Protein AF-A0A6A4XBK8-F1 (afdb_monomer_lite)

Organism: Amphibalanus amphitrite (NCBI:txid1232801)

Radius of gyration: 15.08 Å; chains: 1; bounding box: 41×41×38 Å

Secondary structure (DSSP, 8-state):
----------SSTT---HHHHHHHHHHHS-S-HHHHHHHHHHHHB-TTS-B-HHHHHHHHHHHHHHHHHTT-TTTS---HHHHHHH-GGGHHHHHHT----

InterPro domains:
  IPR011992 EF-hand domain pair [SSF47473] (32-89)
  IPR015154 EF-hand domain, type 2 [PF09069] (33-90)
  IPR050774 KCMF1 and Dystrophin [PTHR12268] (13-88)

Foldseek 3Di:
DDDDDDQPPDPDPPDDGPLLVQLVCLVPPDDDPVVSVVSLQVQQADPVSHGDLVSVLVSLQSNLVVCVVVVNCVPRPDDPVVSCVVPVVCVVVVVVPPDDD

Sequence (101 aa):
MWNGTKWLIRDDVGSVRVFSIKVAMATLCSGKITDKLRYVFSQISDGNGQLAPRRFCDYLREVQALPAAVFESPTFSYSDEAARLIFPAVSAWWRADGGSR

Structure (mmCIF, N/CA/C/O backbone):
data_AF-A0A6A4XBK8-F1
#
_entry.id   AF-A0A6A4XBK8-F1
#
loop_
_atom_site.group_PDB
_atom_site.id
_atom_site.type_symbol
_atom_site.label_atom_id
_atom_site.label_alt_id
_atom_site.label_comp_id
_atom_site.label_asym_id
_atom_site.label_entity_id
_atom_site.label_seq_id
_atom_site.pdbx_PDB_ins_code
_atom_site.Cartn_x
_atom_site.Cartn_y
_atom_site.Cartn_z
_atom_site.occupancy
_atom_site.B_iso_or_equiv
_atom_site.auth_seq_id
_atom_site.auth_comp_id
_atom_site.auth_asym_id
_atom_site.auth_atom_id
_atom_site.pdbx_PDB_model_num
ATOM 1 N N . MET A 1 1 ? -23.825 -8.263 3.386 1.00 28.91 1 MET A N 1
ATOM 2 C CA . MET A 1 1 ? -23.511 -9.687 3.149 1.00 28.91 1 MET A CA 1
ATOM 3 C C . MET A 1 1 ? -22.899 -9.804 1.756 1.00 28.91 1 MET A C 1
ATOM 5 O O . MET A 1 1 ? -23.628 -9.911 0.784 1.00 28.91 1 MET A O 1
ATOM 9 N N . TRP A 1 2 ? -21.578 -9.634 1.635 1.00 36.59 2 TRP A N 1
ATOM 10 C CA . TRP A 1 2 ? -20.881 -9.778 0.351 1.00 36.59 2 TRP A CA 1
ATOM 11 C C . TRP A 1 2 ? -20.371 -11.209 0.249 1.00 36.59 2 TRP A C 1
ATOM 13 O O . TRP A 1 2 ? -19.461 -11.605 0.973 1.00 36.59 2 TRP A O 1
ATOM 23 N N . ASN A 1 3 ? -21.050 -11.989 -0.588 1.00 34.03 3 ASN A N 1
ATOM 24 C CA . ASN A 1 3 ? -20.823 -13.414 -0.747 1.00 34.03 3 ASN A CA 1
ATOM 25 C C . ASN A 1 3 ? -19.596 -13.626 -1.641 1.00 34.03 3 ASN A C 1
ATOM 27 O O . ASN A 1 3 ? -19.554 -13.161 -2.781 1.00 34.03 3 ASN A O 1
ATOM 31 N N . GLY A 1 4 ? -18.569 -14.262 -1.087 1.00 50.44 4 GLY A N 1
ATOM 32 C CA . GLY A 1 4 ? -17.328 -14.532 -1.789 1.00 50.44 4 GLY A CA 1
ATOM 33 C C . GLY A 1 4 ? -17.502 -15.634 -2.821 1.00 50.44 4 GLY A C 1
ATOM 34 O O . GLY A 1 4 ? -17.863 -16.741 -2.459 1.00 50.44 4 GLY A O 1
ATOM 35 N N . THR A 1 5 ? -17.134 -15.358 -4.070 1.00 40.53 5 THR A N 1
ATOM 36 C CA . THR A 1 5 ? -16.597 -16.372 -4.983 1.00 40.53 5 THR A CA 1
ATOM 37 C C . THR A 1 5 ? -15.785 -15.699 -6.089 1.00 40.53 5 THR A C 1
ATOM 39 O O . THR A 1 5 ? -16.333 -14.994 -6.929 1.00 40.53 5 THR A O 1
ATOM 42 N N . LYS A 1 6 ? -14.483 -16.024 -6.101 1.00 38.03 6 LYS A N 1
ATOM 43 C CA . LYS A 1 6 ? -13.595 -16.098 -7.274 1.00 38.03 6 LYS A CA 1
ATOM 44 C C . LYS A 1 6 ? -13.017 -14.783 -7.838 1.00 38.03 6 LYS A C 1
ATOM 46 O O . LYS A 1 6 ? -13.456 -14.278 -8.859 1.00 38.03 6 LYS A O 1
ATOM 51 N N . TRP A 1 7 ? -11.891 -14.354 -7.259 1.00 43.16 7 TRP A N 1
ATOM 52 C CA . TRP A 1 7 ? -10.861 -13.553 -7.953 1.00 43.16 7 TRP A CA 1
ATOM 53 C C . TRP A 1 7 ? -9.631 -14.406 -8.299 1.00 43.16 7 TRP A C 1
ATOM 55 O O . TRP A 1 7 ? -8.501 -13.923 -8.270 1.00 43.16 7 TRP A O 1
ATOM 65 N N . LEU A 1 8 ? -9.845 -15.695 -8.591 1.00 42.78 8 LEU A N 1
ATOM 66 C CA . LEU A 1 8 ? -8.832 -16.508 -9.255 1.00 42.78 8 LEU A CA 1
ATOM 67 C C . LEU A 1 8 ? -8.853 -16.118 -10.718 1.00 42.78 8 LEU A C 1
ATOM 69 O O . LEU A 1 8 ? -9.652 -16.591 -11.527 1.00 42.78 8 LEU A O 1
ATOM 73 N N . ILE A 1 9 ? -7.991 -15.166 -10.990 1.00 43.66 9 ILE A N 1
ATOM 74 C CA . ILE A 1 9 ? -7.472 -14.922 -12.303 1.00 43.66 9 ILE A CA 1
ATOM 75 C C . ILE A 1 9 ? -6.795 -16.211 -12.752 1.00 43.66 9 ILE A C 1
ATOM 77 O O . ILE A 1 9 ? -5.850 -16.665 -12.117 1.00 43.66 9 ILE A O 1
ATOM 81 N N . ARG A 1 10 ? -7.414 -16.849 -13.748 1.00 42.06 10 ARG A N 1
ATOM 82 C CA . ARG A 1 10 ? -6.955 -18.091 -14.367 1.00 42.06 10 ARG A CA 1
ATOM 83 C C . ARG A 1 10 ? -5.480 -17.970 -14.735 1.00 42.06 10 ARG A C 1
ATOM 85 O O . ARG A 1 10 ? -5.068 -16.931 -15.244 1.00 42.06 10 ARG A O 1
ATOM 92 N N . ASP A 1 11 ? -4.753 -19.059 -14.518 1.00 51.31 11 ASP A N 1
ATOM 93 C CA . ASP A 1 11 ? -3.376 -19.300 -14.948 1.00 51.31 11 ASP A CA 1
ATOM 94 C C . ASP A 1 11 ? -3.241 -19.322 -16.484 1.00 51.31 11 ASP A C 1
ATOM 96 O O . ASP A 1 11 ? -2.889 -20.333 -17.079 1.00 51.31 11 ASP A O 1
ATOM 100 N N . ASP A 1 12 ? -3.523 -18.195 -17.132 1.00 47.88 12 ASP A N 1
ATOM 101 C CA . ASP A 1 12 ? -3.179 -17.915 -18.519 1.00 47.88 12 ASP A CA 1
ATOM 102 C C . ASP A 1 12 ? -2.462 -16.563 -18.543 1.00 47.88 12 ASP A C 1
ATOM 104 O O . ASP A 1 12 ? -2.949 -15.560 -18.006 1.00 47.88 12 ASP A O 1
ATOM 108 N N . VAL A 1 13 ? -1.268 -16.564 -19.134 1.00 53.94 13 VAL A N 1
ATOM 109 C CA . VAL A 1 13 ? -0.379 -15.418 -19.363 1.00 53.94 13 VAL A CA 1
ATOM 110 C C . VAL A 1 13 ? -1.181 -14.225 -19.907 1.00 53.94 13 VAL A C 1
ATOM 112 O O . VAL A 1 13 ? -1.414 -14.126 -21.107 1.00 53.94 13 VAL A O 1
ATOM 115 N N . GLY A 1 14 ? -1.644 -13.325 -19.033 1.00 56.44 14 GLY A N 1
ATOM 116 C CA . GLY A 1 14 ? -2.409 -12.151 -19.472 1.00 56.44 14 GLY A CA 1
ATOM 117 C C . GLY A 1 14 ? -3.448 -11.574 -18.517 1.00 56.44 14 GLY A C 1
ATOM 118 O O . GLY A 1 14 ? -4.167 -10.660 -18.916 1.00 56.44 14 GLY A O 1
ATOM 119 N N . SER A 1 15 ? -3.575 -12.054 -17.279 1.00 60.38 15 SER A N 1
ATOM 120 C CA . SER A 1 15 ? -4.635 -11.573 -16.393 1.00 60.38 15 SER A CA 1
ATOM 121 C C . SER A 1 15 ? -4.095 -11.100 -15.028 1.00 60.38 15 SER A C 1
ATOM 123 O O . SER A 1 15 ? -3.191 -11.698 -14.452 1.00 60.38 15 SER A O 1
ATOM 125 N N . VAL A 1 16 ? -4.581 -9.941 -14.551 1.00 74.00 16 VAL A N 1
ATOM 126 C CA . VAL A 1 16 ? -3.990 -9.147 -13.444 1.00 74.00 16 VAL A CA 1
ATOM 127 C C . VAL A 1 16 ? -5.002 -8.921 -12.329 1.00 74.00 16 VAL A C 1
ATOM 129 O O . VAL A 1 16 ? -6.126 -8.492 -12.606 1.00 74.00 16 VAL A O 1
ATOM 132 N N . ARG A 1 17 ? -4.638 -9.211 -11.064 1.00 84.44 17 ARG A N 1
ATOM 133 C CA . ARG A 1 17 ? -5.603 -9.199 -9.946 1.00 84.44 17 ARG A CA 1
ATOM 134 C C . ARG A 1 17 ? -6.212 -7.809 -9.815 1.00 84.44 17 ARG A C 1
ATOM 136 O O . ARG A 1 17 ? -5.500 -6.810 -9.785 1.00 84.44 17 ARG A O 1
ATOM 143 N N . VAL A 1 18 ? -7.532 -7.740 -9.634 1.00 87.25 18 VAL A N 1
ATOM 144 C CA . VAL A 1 18 ? -8.219 -6.461 -9.371 1.00 87.25 18 VAL A CA 1
ATOM 145 C C . VAL A 1 18 ? -7.616 -5.766 -8.148 1.00 87.25 18 VAL A C 1
ATOM 147 O O . VAL A 1 18 ? -7.519 -4.544 -8.110 1.00 87.25 18 VAL A O 1
ATOM 150 N N . PHE A 1 19 ? -7.160 -6.545 -7.165 1.00 88.31 19 PHE A N 1
ATOM 151 C CA . PHE A 1 19 ? -6.423 -6.029 -6.018 1.00 88.31 19 PHE A CA 1
ATOM 152 C C . PHE A 1 19 ? -5.102 -5.346 -6.418 1.00 88.31 19 PHE A C 1
ATOM 154 O O . PHE A 1 19 ? -4.887 -4.210 -6.009 1.00 88.31 19 PHE A O 1
ATOM 161 N N . SER A 1 20 ? -4.285 -5.962 -7.281 1.00 88.19 20 SER A N 1
ATOM 162 C CA . SER A 1 20 ? -3.053 -5.369 -7.831 1.00 88.19 20 SER A CA 1
ATOM 163 C C . SER A 1 20 ? -3.325 -4.036 -8.524 1.00 88.19 20 SER A C 1
ATOM 165 O O . SER A 1 20 ? -2.661 -3.040 -8.254 1.00 88.19 20 SER A O 1
ATOM 167 N N . ILE A 1 21 ? -4.363 -3.988 -9.367 1.00 91.31 21 ILE A N 1
ATOM 168 C CA . ILE A 1 21 ? -4.748 -2.770 -10.097 1.00 91.31 21 ILE A CA 1
ATOM 169 C C . ILE A 1 21 ? -5.158 -1.666 -9.118 1.00 91.31 21 ILE A C 1
ATOM 171 O O . ILE A 1 21 ? -4.716 -0.526 -9.245 1.00 91.31 21 ILE A O 1
ATOM 175 N N . LYS A 1 22 ? -5.972 -1.994 -8.108 1.00 92.38 22 LYS A N 1
ATOM 176 C CA . LYS A 1 22 ? -6.382 -1.037 -7.070 1.00 92.38 22 LYS A CA 1
ATOM 177 C C . LYS A 1 22 ? -5.186 -0.471 -6.309 1.00 92.38 22 LYS A C 1
ATOM 179 O O . LYS A 1 22 ? -5.140 0.736 -6.091 1.00 92.38 22 LYS A O 1
ATOM 184 N N . VAL A 1 23 ? -4.231 -1.321 -5.924 1.00 92.81 23 VAL A N 1
ATOM 185 C CA . VAL A 1 23 ? -3.002 -0.899 -5.236 1.00 92.81 23 VAL A CA 1
ATOM 186 C C . VAL A 1 23 ? -2.166 0.002 -6.140 1.00 92.81 23 VAL A C 1
ATOM 188 O O . VAL A 1 23 ? -1.806 1.098 -5.723 1.00 92.81 23 VAL A O 1
ATOM 191 N N . ALA A 1 24 ? -1.935 -0.394 -7.392 1.00 92.69 24 ALA A N 1
ATOM 192 C CA . ALA A 1 24 ? -1.185 0.402 -8.362 1.00 92.69 24 ALA A CA 1
ATOM 193 C C . ALA A 1 24 ? -1.793 1.798 -8.558 1.00 92.69 24 ALA A C 1
ATOM 195 O O . ALA A 1 24 ? -1.097 2.807 -8.429 1.00 92.69 24 ALA A O 1
ATOM 196 N N . MET A 1 25 ? -3.106 1.871 -8.794 1.00 92.12 25 MET A N 1
ATOM 197 C CA . MET A 1 25 ? -3.796 3.148 -8.969 1.00 92.12 25 MET A CA 1
ATOM 198 C C . MET A 1 25 ? -3.770 4.002 -7.700 1.00 92.12 25 MET A C 1
ATOM 200 O O . MET A 1 25 ? -3.527 5.200 -7.793 1.00 92.12 25 MET A O 1
ATOM 204 N N . ALA A 1 26 ? -4.000 3.415 -6.520 1.00 93.75 26 ALA A N 1
ATOM 205 C CA . ALA A 1 26 ? -3.990 4.153 -5.255 1.00 93.75 26 ALA A CA 1
ATOM 206 C C . ALA A 1 26 ? -2.6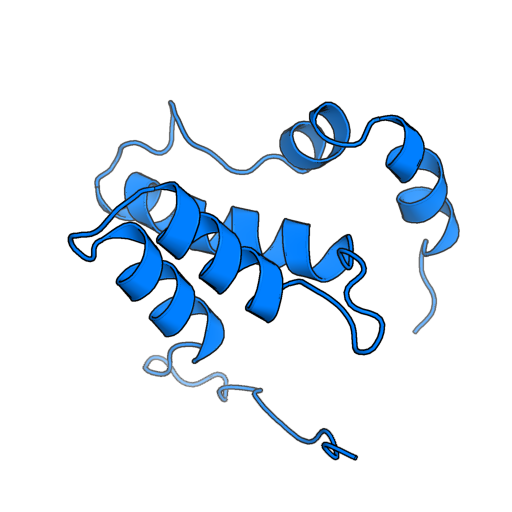01 4.706 -4.903 1.00 93.75 26 ALA A C 1
ATOM 208 O O . ALA A 1 26 ? -2.487 5.786 -4.321 1.00 93.75 26 ALA A O 1
ATOM 209 N N . THR A 1 27 ? -1.544 3.983 -5.273 1.00 93.00 27 THR A N 1
ATOM 210 C CA . THR A 1 27 ? -0.165 4.426 -5.068 1.00 93.00 27 THR A CA 1
ATOM 211 C C . THR A 1 27 ? 0.184 5.583 -6.004 1.00 93.00 27 THR A C 1
ATOM 213 O O . THR A 1 27 ? 0.639 6.631 -5.536 1.00 93.00 27 THR A O 1
ATOM 216 N N . LEU A 1 28 ? -0.088 5.429 -7.306 1.00 92.69 28 LEU A N 1
ATOM 217 C CA . LEU A 1 28 ? 0.353 6.357 -8.356 1.00 92.69 28 LEU A CA 1
ATOM 218 C C . LEU A 1 28 ? -0.560 7.578 -8.559 1.00 92.69 28 LEU A C 1
ATOM 220 O O . LEU A 1 28 ? -0.126 8.565 -9.150 1.00 92.69 28 LEU A O 1
ATOM 224 N N . CYS A 1 29 ? -1.810 7.551 -8.089 1.00 92.69 29 CYS A N 1
ATOM 225 C CA . CYS A 1 29 ? -2.726 8.679 -8.269 1.00 92.69 29 CYS A CA 1
ATOM 226 C C . CYS A 1 29 ? -2.260 9.939 -7.519 1.00 92.69 29 CYS A C 1
ATOM 228 O O . CYS A 1 29 ? -1.560 9.869 -6.509 1.00 92.69 29 CYS A O 1
ATOM 230 N N . SER A 1 30 ? -2.668 11.122 -7.979 1.00 93.25 30 SER A N 1
ATOM 231 C CA . SER A 1 30 ? -2.456 12.362 -7.224 1.00 93.25 30 SER A CA 1
ATOM 232 C C . SER A 1 30 ? -3.500 12.489 -6.113 1.00 93.25 30 SER A C 1
ATOM 234 O O . SER A 1 30 ? -4.672 12.176 -6.318 1.00 93.25 30 SER A O 1
ATOM 236 N N . GLY A 1 31 ? -3.093 12.935 -4.926 1.00 91.25 31 GLY A N 1
ATOM 237 C CA . GLY A 1 31 ? -4.006 13.111 -3.799 1.00 91.25 31 GLY A CA 1
ATOM 238 C C . GLY A 1 31 ? -3.292 13.222 -2.459 1.00 91.25 31 GLY A C 1
ATOM 239 O O . GLY A 1 31 ? -2.087 12.982 -2.351 1.00 91.25 31 GLY A O 1
ATOM 240 N N . LYS A 1 32 ? -4.050 13.570 -1.415 1.00 94.31 32 LYS A N 1
ATOM 241 C CA . LYS A 1 32 ? -3.537 13.629 -0.042 1.00 94.31 32 LYS A CA 1
ATOM 242 C C . LYS A 1 32 ? -3.167 12.225 0.430 1.00 94.31 32 LYS A C 1
ATOM 244 O O . LYS A 1 32 ? -3.952 11.288 0.285 1.00 94.31 32 LYS A O 1
ATOM 249 N N . ILE A 1 33 ? -2.001 12.090 1.061 1.00 93.38 33 ILE A N 1
ATOM 250 C CA . ILE A 1 33 ? -1.510 10.794 1.552 1.00 93.38 33 ILE A CA 1
ATOM 251 C C . ILE A 1 33 ? -2.499 10.116 2.508 1.00 93.38 33 ILE A C 1
ATOM 253 O O . ILE A 1 33 ? -2.711 8.911 2.427 1.00 93.38 33 ILE A O 1
ATOM 257 N N . THR A 1 34 ? -3.180 10.886 3.359 1.00 94.31 34 THR A N 1
ATOM 258 C CA . THR A 1 34 ? -4.167 10.350 4.303 1.00 94.31 34 THR A CA 1
ATOM 259 C C . THR A 1 34 ? -5.339 9.670 3.595 1.00 94.31 34 THR A C 1
ATOM 261 O O . THR A 1 34 ? -5.835 8.655 4.076 1.00 94.31 34 THR A O 1
ATOM 264 N N . ASP A 1 35 ? -5.760 10.179 2.438 1.00 94.31 35 ASP A N 1
ATOM 265 C CA . ASP A 1 35 ? -6.887 9.613 1.694 1.00 94.31 35 ASP A CA 1
ATOM 266 C C . ASP A 1 35 ? -6.478 8.323 0.981 1.00 94.31 35 ASP A C 1
ATOM 268 O O . ASP A 1 35 ? -7.222 7.341 0.997 1.00 94.31 35 ASP A O 1
ATOM 272 N N . LYS A 1 36 ? -5.242 8.274 0.469 1.00 94.38 36 LYS A N 1
ATOM 273 C CA . LYS A 1 36 ? -4.645 7.045 -0.070 1.00 94.38 36 LYS A CA 1
ATOM 274 C C . LYS A 1 36 ? -4.555 5.955 0.994 1.00 94.38 36 LYS A C 1
ATOM 276 O O . LYS A 1 36 ? -4.976 4.827 0.756 1.00 94.38 36 LYS A O 1
ATOM 281 N N . LEU A 1 37 ? -4.061 6.297 2.187 1.00 93.31 37 LEU A N 1
ATOM 282 C CA . LEU A 1 37 ? -3.944 5.352 3.299 1.00 93.31 37 LEU A CA 1
ATOM 283 C C . LEU A 1 37 ? -5.314 4.855 3.770 1.00 93.31 37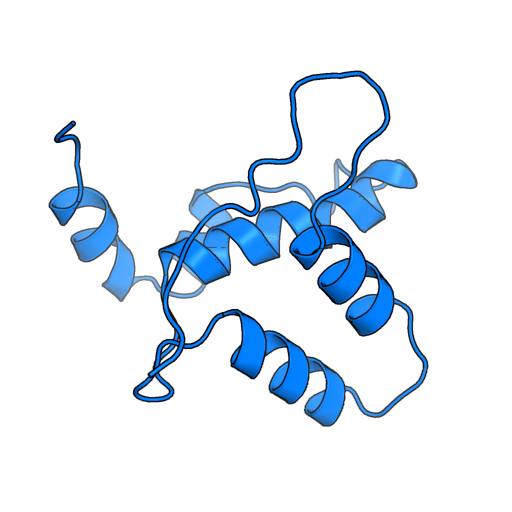 LEU A C 1
ATOM 285 O O . LEU A 1 37 ? -5.465 3.661 4.012 1.00 93.31 37 LEU A O 1
ATOM 289 N N . ARG A 1 38 ? -6.329 5.726 3.839 1.00 93.62 38 ARG A N 1
ATOM 290 C CA . ARG A 1 38 ? -7.711 5.316 4.149 1.00 93.62 38 ARG A CA 1
ATOM 291 C C . ARG A 1 38 ? -8.273 4.360 3.105 1.00 93.62 38 ARG A C 1
ATOM 293 O O . ARG A 1 38 ? -8.882 3.354 3.465 1.00 93.62 38 ARG A O 1
ATOM 300 N N . TYR A 1 39 ? -8.052 4.652 1.825 1.00 93.94 39 TYR A N 1
ATOM 301 C CA . TYR A 1 39 ? -8.472 3.767 0.747 1.00 93.94 39 TYR A CA 1
ATOM 302 C C . TYR A 1 39 ? -7.791 2.401 0.856 1.00 93.94 39 TYR A C 1
ATOM 304 O O . TYR A 1 39 ? -8.478 1.381 0.873 1.00 93.94 39 TYR A O 1
ATOM 312 N N . VAL A 1 40 ? -6.465 2.367 0.999 1.00 93.38 40 VAL A N 1
ATOM 313 C CA . VAL A 1 40 ? -5.709 1.120 1.162 1.00 93.38 40 VAL A CA 1
ATOM 314 C C . VAL A 1 40 ? -6.209 0.348 2.376 1.00 93.38 40 VAL A C 1
ATOM 316 O O . VAL A 1 40 ? -6.534 -0.829 2.236 1.00 93.38 40 VAL A O 1
ATOM 319 N N . PHE A 1 41 ? -6.362 1.014 3.525 1.00 92.81 41 PHE A N 1
ATOM 320 C CA . PHE A 1 41 ? -6.874 0.410 4.753 1.00 92.81 41 PHE A CA 1
ATOM 321 C C . PHE A 1 41 ? -8.231 -0.262 4.525 1.00 92.81 41 PHE A C 1
ATOM 323 O O . PHE A 1 41 ? -8.401 -1.411 4.909 1.00 92.81 41 PHE A O 1
ATOM 330 N N . SER A 1 42 ? -9.149 0.385 3.798 1.00 92.88 42 SER A N 1
ATOM 331 C CA . SER A 1 42 ? -10.453 -0.205 3.458 1.00 92.88 42 SER A CA 1
ATOM 332 C C . SER A 1 42 ? -10.369 -1.490 2.623 1.00 92.88 42 SER A C 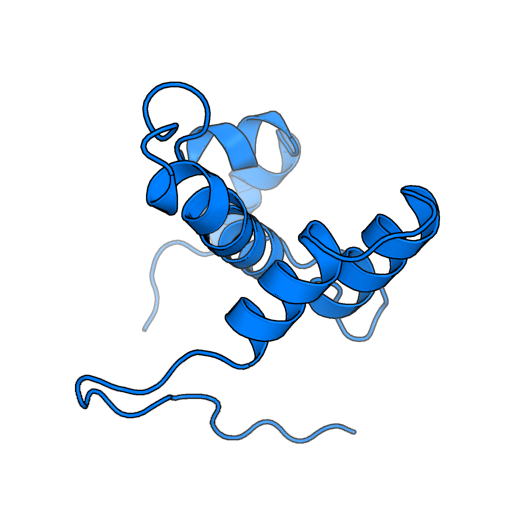1
ATOM 334 O O . SER A 1 42 ? -11.287 -2.306 2.654 1.00 92.88 42 SER A O 1
ATOM 336 N N . GLN A 1 43 ? -9.293 -1.681 1.847 1.00 91.56 43 GLN A N 1
ATOM 337 C CA . GLN A 1 43 ? -9.098 -2.900 1.056 1.00 91.56 43 GLN A CA 1
ATOM 338 C C . GLN A 1 43 ? -8.513 -4.045 1.896 1.00 91.56 43 GLN A C 1
ATOM 340 O O . GLN A 1 43 ? -8.775 -5.216 1.610 1.00 91.56 43 GLN A O 1
ATOM 345 N N . ILE A 1 44 ? -7.733 -3.719 2.928 1.00 92.44 44 ILE A N 1
ATOM 346 C CA . ILE A 1 44 ? -7.036 -4.691 3.785 1.00 92.44 44 ILE A CA 1
ATOM 347 C C . ILE A 1 44 ? -7.709 -4.904 5.143 1.00 92.44 44 ILE A C 1
ATOM 349 O O . ILE A 1 44 ? -7.308 -5.806 5.879 1.00 92.44 44 ILE A O 1
ATOM 353 N N . SER A 1 45 ? -8.742 -4.130 5.466 1.00 90.94 45 SER A N 1
ATOM 354 C CA . SER A 1 45 ? -9.560 -4.339 6.652 1.00 90.94 45 SER A CA 1
ATOM 355 C C . SER A 1 45 ? -10.580 -5.464 6.454 1.00 90.94 45 SER A C 1
ATOM 357 O O . SER A 1 45 ? -10.986 -5.791 5.332 1.00 90.94 45 SER A O 1
ATOM 359 N N . ASP A 1 46 ? -10.999 -6.073 7.555 1.00 86.38 46 ASP A N 1
ATOM 360 C CA . ASP A 1 46 ? -12.118 -7.003 7.618 1.00 86.38 46 ASP A CA 1
ATOM 361 C C . ASP A 1 46 ? -13.473 -6.267 7.703 1.00 86.38 46 ASP A C 1
ATOM 363 O O . ASP A 1 46 ? -13.549 -5.037 7.638 1.00 86.38 46 ASP A O 1
ATOM 367 N N . GLY A 1 47 ? -14.569 -7.025 7.821 1.00 83.19 47 GLY A N 1
ATOM 368 C CA . GLY A 1 47 ? -15.921 -6.466 7.955 1.00 83.19 47 GLY A CA 1
ATOM 369 C C . GLY A 1 47 ? -16.166 -5.698 9.261 1.00 83.19 47 GLY A C 1
ATOM 370 O O . GLY A 1 47 ? -17.146 -4.963 9.339 1.00 83.19 47 GLY A O 1
ATOM 371 N N . ASN A 1 48 ? -15.275 -5.832 10.248 1.00 87.06 48 ASN A N 1
ATOM 372 C CA . ASN A 1 48 ? -15.298 -5.107 11.517 1.00 87.06 48 ASN A CA 1
ATOM 373 C C . ASN A 1 48 ? -14.391 -3.863 11.498 1.00 87.06 48 ASN A C 1
ATOM 375 O O . ASN A 1 48 ? -14.248 -3.196 12.523 1.00 87.06 48 ASN A O 1
ATOM 379 N N . GLY A 1 49 ? -13.771 -3.542 10.357 1.00 86.50 49 GLY A N 1
ATOM 380 C CA . GLY A 1 49 ? -12.856 -2.409 10.230 1.00 86.50 49 GLY A CA 1
ATOM 381 C C . GLY A 1 49 ? -11.488 -2.645 10.875 1.00 86.50 49 GLY A C 1
ATOM 382 O O . GLY A 1 49 ? -10.739 -1.689 11.059 1.00 86.50 49 GLY A O 1
ATOM 383 N N . GLN A 1 50 ? -11.148 -3.891 11.213 1.00 88.00 50 GLN A N 1
ATOM 384 C CA . GLN A 1 50 ? -9.838 -4.257 11.743 1.00 88.00 50 GLN A CA 1
ATOM 385 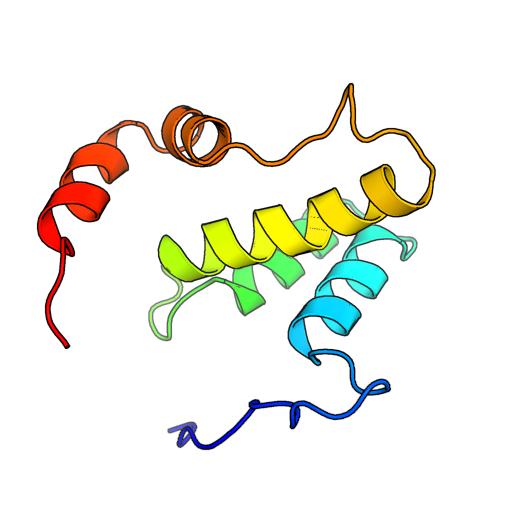C C . GLN A 1 50 ? -8.903 -4.665 10.613 1.00 88.00 50 GLN A C 1
ATOM 387 O O . GLN A 1 50 ? -9.321 -5.264 9.624 1.00 88.00 50 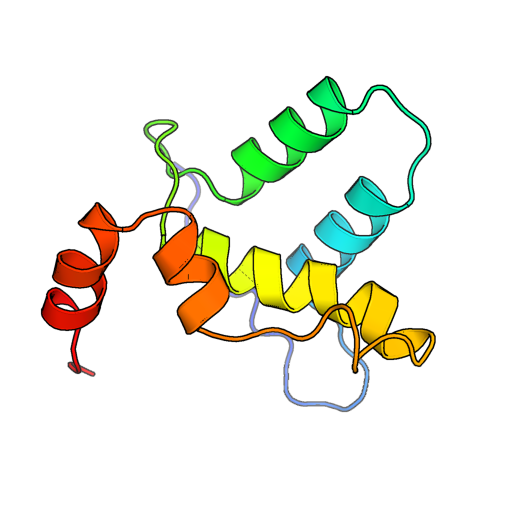GLN A O 1
ATOM 392 N N . LEU A 1 51 ? -7.618 -4.352 10.751 1.00 87.56 51 LEU A N 1
ATOM 393 C CA . LEU A 1 51 ? -6.614 -4.732 9.765 1.00 87.56 51 LEU A CA 1
ATOM 394 C C . LEU A 1 51 ? -6.451 -6.257 9.737 1.00 87.56 51 LEU A C 1
ATOM 396 O O . LEU A 1 51 ? -6.067 -6.849 10.743 1.00 87.56 51 LEU A O 1
ATOM 400 N N . ALA A 1 52 ? -6.666 -6.889 8.582 1.00 86.62 52 ALA A N 1
ATOM 401 C CA . ALA A 1 52 ? -6.416 -8.317 8.422 1.00 86.62 52 ALA A CA 1
ATOM 402 C C . ALA A 1 52 ? -4.928 -8.556 8.084 1.00 86.62 52 ALA A C 1
ATOM 404 O O . ALA A 1 52 ? -4.496 -8.183 6.986 1.00 86.62 52 ALA A O 1
ATOM 405 N N . PRO A 1 53 ? -4.134 -9.223 8.949 1.00 82.50 53 PRO A N 1
ATOM 406 C CA . PRO A 1 53 ? -2.685 -9.355 8.755 1.00 82.50 53 PRO A CA 1
ATOM 407 C C . PRO A 1 53 ? -2.301 -10.014 7.425 1.00 82.50 53 PRO A C 1
ATOM 409 O O . PRO A 1 53 ? -1.397 -9.557 6.731 1.00 82.50 53 PRO A O 1
ATOM 412 N N . ARG A 1 54 ? -3.050 -11.042 7.006 1.00 82.25 54 ARG A N 1
ATOM 413 C CA . ARG A 1 54 ? -2.837 -11.714 5.716 1.00 82.25 54 ARG A CA 1
ATOM 414 C C . ARG A 1 54 ? -3.013 -10.763 4.527 1.00 82.25 54 ARG A C 1
ATOM 416 O O . ARG A 1 54 ? -2.178 -10.750 3.628 1.00 82.25 54 ARG A O 1
ATOM 423 N N . ARG A 1 55 ? -4.057 -9.923 4.549 1.00 87.31 55 ARG A N 1
ATOM 424 C CA . ARG A 1 55 ? -4.312 -8.931 3.488 1.00 87.31 55 ARG A CA 1
ATOM 425 C C . ARG A 1 55 ? -3.267 -7.821 3.481 1.00 87.31 55 ARG A C 1
ATOM 427 O O . ARG A 1 55 ? -2.948 -7.301 2.418 1.00 87.31 55 ARG A O 1
ATOM 434 N N . PHE A 1 56 ? -2.722 -7.475 4.646 1.00 88.81 56 PHE A N 1
ATOM 435 C CA . PHE A 1 56 ? -1.608 -6.538 4.748 1.00 88.81 56 PHE A CA 1
ATOM 436 C C . PHE A 1 56 ? -0.338 -7.087 4.082 1.00 88.81 56 PHE A C 1
ATOM 438 O O . PHE A 1 56 ? 0.290 -6.376 3.301 1.00 88.81 56 PHE A O 1
ATOM 445 N N . CYS A 1 57 ? 0.003 -8.360 4.303 1.00 86.94 57 CYS A N 1
ATOM 446 C CA . CYS A 1 57 ? 1.118 -9.000 3.599 1.00 86.94 57 CYS A CA 1
ATOM 447 C C . CYS A 1 57 ? 0.901 -9.027 2.079 1.00 86.94 57 CYS A C 1
ATOM 449 O O . CYS A 1 57 ? 1.820 -8.719 1.322 1.00 86.94 57 CYS A O 1
ATOM 451 N N . ASP A 1 58 ? -0.315 -9.344 1.626 1.00 87.94 58 ASP A N 1
ATOM 452 C CA . ASP A 1 58 ? -0.650 -9.318 0.198 1.00 87.94 58 ASP A CA 1
ATOM 453 C C . ASP A 1 58 ? -0.542 -7.904 -0.392 1.00 87.94 58 ASP A C 1
ATOM 455 O O . ASP A 1 58 ? -0.025 -7.741 -1.496 1.00 87.94 58 ASP A O 1
ATOM 459 N N . TYR A 1 59 ? -0.963 -6.875 0.349 1.00 91.06 59 TYR A N 1
ATOM 460 C CA . TYR A 1 59 ? -0.772 -5.474 -0.033 1.00 91.06 59 TYR A CA 1
ATOM 461 C C . TYR A 1 59 ? 0.707 -5.105 -0.166 1.00 91.06 59 TYR A C 1
ATOM 463 O O . TYR A 1 59 ? 1.084 -4.488 -1.159 1.00 91.06 59 TYR A O 1
ATOM 471 N N . LEU A 1 60 ? 1.545 -5.497 0.800 1.00 90.12 60 LEU A N 1
ATOM 472 C CA . LEU A 1 60 ? 2.980 -5.207 0.767 1.00 90.12 60 LEU A CA 1
ATOM 473 C C . LEU A 1 60 ? 3.653 -5.795 -0.479 1.00 90.12 60 LEU A C 1
ATOM 475 O O . LEU A 1 60 ? 4.440 -5.107 -1.124 1.00 90.12 60 LEU A O 1
ATOM 479 N N . ARG A 1 61 ? 3.290 -7.021 -0.870 1.00 88.50 61 ARG A N 1
ATOM 480 C CA . ARG A 1 61 ? 3.799 -7.643 -2.103 1.00 88.50 61 ARG A CA 1
ATOM 481 C C . ARG A 1 61 ? 3.397 -6.864 -3.354 1.00 88.50 61 ARG A C 1
ATOM 483 O O . ARG A 1 61 ? 4.227 -6.648 -4.227 1.00 88.50 61 ARG A O 1
ATOM 490 N N . GLU A 1 62 ? 2.145 -6.418 -3.432 1.00 90.44 62 GLU A N 1
ATOM 491 C CA . GLU A 1 62 ? 1.642 -5.645 -4.575 1.00 90.44 62 GLU A CA 1
ATOM 492 C C . GLU A 1 62 ? 2.268 -4.253 -4.667 1.00 90.44 62 GLU A C 1
ATOM 494 O O . GLU A 1 62 ? 2.693 -3.825 -5.738 1.00 90.44 62 GLU A O 1
ATOM 499 N N . VAL A 1 63 ? 2.364 -3.537 -3.544 1.00 92.00 63 VAL A N 1
ATOM 500 C CA . VAL A 1 63 ? 2.908 -2.174 -3.547 1.00 92.00 63 VAL A CA 1
ATOM 501 C C . VAL A 1 63 ? 4.411 -2.165 -3.822 1.00 92.00 63 VAL A C 1
ATOM 503 O O . VAL A 1 63 ? 4.892 -1.233 -4.455 1.00 92.00 63 VAL A O 1
ATOM 506 N N . GLN A 1 64 ? 5.143 -3.207 -3.414 1.00 88.69 64 GLN A N 1
ATOM 507 C CA . GLN A 1 64 ? 6.580 -3.358 -3.675 1.00 88.69 64 GLN A CA 1
ATOM 508 C C . GLN A 1 64 ? 6.889 -3.967 -5.050 1.00 88.69 64 GLN A C 1
ATOM 510 O O . GLN A 1 64 ? 7.996 -3.801 -5.560 1.00 88.69 64 GLN A O 1
ATOM 515 N N . ALA A 1 65 ? 5.910 -4.587 -5.714 1.00 87.69 65 ALA A N 1
ATOM 516 C CA . ALA A 1 65 ? 6.051 -4.959 -7.120 1.00 87.69 65 ALA A CA 1
ATOM 517 C C . ALA A 1 65 ? 6.206 -3.723 -8.028 1.00 87.69 65 ALA A C 1
ATOM 519 O O . ALA A 1 65 ? 6.883 -3.796 -9.051 1.00 87.69 65 ALA A O 1
ATOM 520 N N . LEU A 1 66 ? 5.635 -2.576 -7.637 1.00 87.50 66 LEU A N 1
ATOM 521 C CA . LEU A 1 66 ? 5.751 -1.309 -8.371 1.00 87.50 66 LEU A CA 1
ATOM 522 C C . LEU A 1 66 ? 7.206 -0.795 -8.459 1.00 87.50 66 LE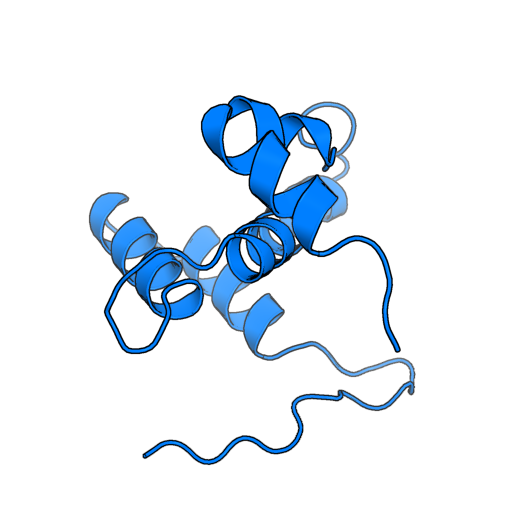U A C 1
ATOM 524 O O . LEU A 1 66 ? 7.680 -0.621 -9.580 1.00 87.50 66 LEU A O 1
ATOM 528 N N . PRO A 1 67 ? 7.950 -0.585 -7.350 1.00 86.38 67 PRO A N 1
ATOM 529 C CA . PRO A 1 67 ? 9.363 -0.205 -7.413 1.00 86.38 67 PRO A CA 1
ATOM 530 C C . PRO A 1 67 ? 10.238 -1.311 -8.018 1.00 86.38 67 PRO A C 1
ATOM 532 O O . PRO A 1 67 ? 11.196 -1.022 -8.731 1.00 86.38 67 PRO A O 1
ATOM 535 N N . ALA A 1 68 ? 9.898 -2.590 -7.816 1.00 84.69 68 ALA A N 1
ATOM 536 C CA . ALA A 1 68 ? 10.619 -3.683 -8.466 1.00 84.69 68 ALA A CA 1
ATOM 537 C C . ALA A 1 68 ? 10.530 -3.615 -10.004 1.00 84.69 68 ALA A C 1
ATOM 539 O O . ALA A 1 68 ? 11.521 -3.890 -10.679 1.00 84.69 68 ALA A O 1
ATOM 540 N N . ALA A 1 69 ? 9.386 -3.191 -10.558 1.00 84.69 69 ALA A N 1
ATOM 541 C CA . ALA A 1 69 ? 9.188 -3.032 -12.001 1.00 84.69 69 ALA A CA 1
ATOM 542 C C . ALA A 1 69 ? 10.034 -1.906 -12.628 1.00 84.69 69 ALA A C 1
ATOM 544 O O . ALA A 1 69 ? 10.259 -1.921 -13.836 1.00 84.69 69 ALA A O 1
ATOM 545 N N . VAL A 1 70 ? 10.527 -0.958 -11.824 1.00 88.50 70 VAL A N 1
ATOM 546 C CA . VAL A 1 70 ? 11.448 0.112 -12.251 1.00 88.50 70 VAL A CA 1
ATOM 547 C C . VAL A 1 70 ? 12.891 -0.138 -11.797 1.00 88.50 70 VAL A C 1
ATOM 549 O O . VAL A 1 70 ? 13.699 0.782 -11.756 1.00 88.50 70 VAL A O 1
ATOM 552 N N . PHE A 1 71 ? 13.231 -1.397 -11.496 1.00 81.94 71 PHE A N 1
ATOM 553 C CA . PHE A 1 71 ? 14.570 -1.842 -11.089 1.00 81.94 71 PHE A CA 1
ATOM 554 C C . PHE A 1 71 ? 15.065 -1.281 -9.741 1.00 81.94 71 PHE A C 1
ATOM 556 O O . PHE A 1 71 ? 16.262 -1.295 -9.463 1.00 81.94 71 PHE A O 1
ATOM 563 N N . GLU A 1 72 ? 14.153 -0.875 -8.852 1.00 86.25 72 GLU A N 1
ATOM 564 C CA . GLU A 1 72 ? 14.472 -0.399 -7.494 1.00 86.25 72 GLU A CA 1
ATOM 565 C C . GLU A 1 72 ? 14.301 -1.485 -6.409 1.00 86.25 72 GLU A C 1
ATOM 567 O O . GLU A 1 72 ? 14.244 -1.205 -5.207 1.00 86.25 72 GLU A O 1
ATOM 572 N N . SER A 1 73 ? 14.240 -2.758 -6.811 1.00 79.31 73 SER A N 1
ATOM 573 C CA . SER A 1 73 ? 14.059 -3.893 -5.896 1.00 79.31 73 SER A CA 1
ATOM 574 C C . SER A 1 73 ? 15.141 -4.056 -4.812 1.00 79.31 73 SER A C 1
ATOM 576 O O . SER A 1 73 ? 14.766 -4.485 -3.719 1.00 79.31 73 SER A O 1
ATOM 578 N N . PRO A 1 74 ? 16.434 -3.699 -5.003 1.00 81.31 74 PRO A N 1
ATOM 579 C CA . PRO A 1 74 ? 17.426 -3.819 -3.929 1.00 81.31 74 PRO A CA 1
ATOM 580 C C . PRO A 1 74 ? 17.099 -2.946 -2.712 1.00 81.31 74 PRO A C 1
ATOM 582 O O . PRO A 1 74 ? 17.420 -3.315 -1.585 1.00 81.31 74 PRO A O 1
ATOM 585 N N . THR A 1 75 ? 16.428 -1.814 -2.937 1.00 83.06 75 THR A N 1
ATOM 586 C CA . THR A 1 75 ? 16.051 -0.858 -1.888 1.00 83.06 75 THR A CA 1
ATOM 587 C C . THR A 1 75 ? 14.679 -1.180 -1.295 1.00 83.06 75 THR A C 1
ATOM 589 O O . THR A 1 75 ? 14.485 -1.055 -0.088 1.00 83.06 75 THR A O 1
ATOM 592 N N . PHE A 1 76 ? 13.724 -1.613 -2.126 1.00 78.00 76 PHE A N 1
ATOM 593 C CA . PHE A 1 76 ? 12.313 -1.759 -1.746 1.00 78.00 76 PHE A CA 1
ATOM 594 C C . PHE A 1 76 ? 11.767 -3.173 -1.985 1.00 78.00 76 PHE A C 1
ATOM 596 O O . PHE A 1 76 ? 10.691 -3.349 -2.557 1.00 78.00 76 PHE A O 1
ATOM 603 N N . SER A 1 77 ? 12.504 -4.196 -1.553 1.00 76.75 77 SER A N 1
ATOM 604 C CA . SER A 1 77 ? 12.076 -5.592 -1.679 1.00 76.75 77 SER A CA 1
ATOM 605 C C . SER A 1 77 ? 11.132 -6.034 -0.561 1.00 76.75 77 SER A C 1
ATOM 607 O O . SER A 1 77 ? 11.224 -5.604 0.593 1.00 76.75 77 SER A O 1
ATOM 609 N N . TYR A 1 78 ? 10.234 -6.955 -0.913 1.00 77.31 78 TYR A N 1
ATOM 610 C CA . TYR A 1 78 ? 9.423 -7.659 0.071 1.00 77.31 78 TYR A CA 1
ATOM 611 C C . TYR A 1 78 ? 10.267 -8.643 0.862 1.00 77.31 78 TYR A C 1
ATOM 613 O O . TYR A 1 78 ? 10.929 -9.511 0.297 1.00 77.31 78 TYR A O 1
ATOM 621 N N . SER A 1 79 ? 10.159 -8.551 2.183 1.00 79.12 79 SER A N 1
ATOM 622 C CA . SER A 1 79 ? 10.544 -9.615 3.098 1.00 79.12 79 SER A CA 1
ATOM 623 C C . SER A 1 79 ? 9.393 -9.870 4.065 1.00 79.12 79 SER A C 1
ATOM 625 O O . SER A 1 79 ? 8.733 -8.933 4.522 1.00 79.12 79 SER A O 1
ATOM 627 N N . ASP A 1 80 ? 9.155 -11.134 4.414 1.00 73.38 80 ASP A N 1
ATOM 628 C CA . ASP A 1 80 ? 8.181 -11.471 5.461 1.00 73.38 80 ASP A CA 1
ATOM 629 C C . ASP A 1 80 ? 8.565 -10.829 6.809 1.00 73.38 80 ASP A C 1
ATOM 631 O O . ASP A 1 80 ? 7.707 -10.544 7.645 1.00 73.38 80 ASP A O 1
ATOM 635 N N . GLU A 1 81 ? 9.852 -10.525 6.993 1.00 73.69 81 GLU A N 1
ATOM 636 C CA . GLU A 1 81 ? 10.366 -9.809 8.155 1.00 73.69 81 GLU A CA 1
ATOM 637 C C . GLU A 1 81 ? 9.929 -8.338 8.183 1.00 73.69 81 GLU A C 1
ATOM 639 O O . GLU A 1 81 ? 9.585 -7.826 9.245 1.00 73.69 81 GLU A O 1
ATOM 644 N N . ALA A 1 82 ? 9.822 -7.666 7.031 1.00 75.75 82 ALA A N 1
ATOM 645 C CA . ALA A 1 82 ? 9.326 -6.289 6.969 1.00 75.75 82 ALA A CA 1
ATOM 646 C C . ALA A 1 82 ? 7.898 -6.167 7.525 1.00 75.75 82 ALA A C 1
ATOM 648 O O . ALA A 1 82 ? 7.597 -5.237 8.273 1.00 75.75 82 ALA A O 1
ATOM 649 N N . ALA A 1 83 ? 7.024 -7.133 7.225 1.00 74.88 83 ALA A N 1
ATOM 650 C CA . ALA A 1 83 ? 5.675 -7.165 7.786 1.00 74.88 83 ALA A CA 1
ATOM 651 C C . ALA A 1 83 ? 5.688 -7.401 9.310 1.00 74.88 83 ALA A C 1
ATOM 653 O O . ALA A 1 83 ? 4.882 -6.815 10.038 1.00 74.88 83 ALA A O 1
ATOM 654 N N . ARG A 1 84 ? 6.626 -8.223 9.802 1.00 74.81 84 ARG A N 1
ATOM 655 C CA . ARG A 1 84 ? 6.797 -8.513 11.236 1.00 74.81 84 ARG A CA 1
ATOM 656 C C . ARG A 1 84 ? 7.329 -7.329 12.029 1.00 74.81 84 ARG A C 1
ATOM 658 O O . ARG A 1 84 ? 6.883 -7.129 13.154 1.00 74.81 84 ARG A O 1
ATOM 665 N N . LEU A 1 85 ? 8.227 -6.533 11.452 1.00 81.12 85 LEU A N 1
ATOM 666 C CA . LEU A 1 85 ? 8.762 -5.330 12.094 1.00 81.12 85 LEU A CA 1
ATOM 667 C C . LEU A 1 85 ? 7.676 -4.281 12.359 1.00 81.12 85 LEU A C 1
ATOM 669 O O . LEU A 1 85 ? 7.732 -3.580 13.365 1.00 81.12 85 LEU A O 1
ATOM 673 N N . ILE A 1 86 ? 6.674 -4.192 11.481 1.00 83.75 86 ILE A N 1
ATOM 674 C CA . ILE A 1 86 ? 5.575 -3.225 11.609 1.00 83.75 86 ILE A CA 1
ATOM 675 C C . ILE A 1 86 ? 4.584 -3.661 12.697 1.00 83.75 86 ILE A C 1
ATOM 677 O O . ILE A 1 86 ? 4.095 -2.829 13.460 1.00 83.75 86 ILE A O 1
ATOM 681 N N . PHE A 1 87 ? 4.312 -4.966 12.804 1.00 80.62 87 PHE A N 1
ATOM 682 C CA . PHE A 1 87 ? 3.406 -5.525 13.809 1.00 80.62 87 PHE A CA 1
ATOM 683 C C . PHE A 1 87 ? 4.087 -6.631 14.635 1.00 80.62 87 PHE A C 1
ATOM 685 O O . PHE A 1 87 ? 3.764 -7.810 14.481 1.00 80.62 87 PHE A O 1
ATOM 692 N N . PRO A 1 88 ? 4.993 -6.285 15.569 1.00 67.94 88 PRO A N 1
ATOM 693 C CA . PRO A 1 88 ? 5.797 -7.269 16.302 1.00 67.94 88 PRO A CA 1
ATOM 694 C C . PRO A 1 88 ? 4.959 -8.251 17.142 1.00 67.94 88 PRO A C 1
ATOM 696 O O . PRO A 1 88 ? 5.290 -9.436 17.233 1.00 67.94 88 PRO A O 1
ATOM 699 N N . ALA A 1 89 ? 3.816 -7.807 17.679 1.00 61.06 89 ALA A N 1
ATOM 700 C CA . ALA A 1 89 ? 2.868 -8.655 18.412 1.00 61.06 89 ALA A CA 1
ATOM 701 C C . ALA A 1 89 ? 2.117 -9.673 17.519 1.00 61.06 89 ALA A C 1
ATOM 703 O O . ALA A 1 89 ? 1.585 -10.665 18.018 1.00 61.06 89 ALA A O 1
ATOM 704 N N . VAL A 1 90 ? 2.101 -9.473 16.194 1.00 55.28 90 VAL A N 1
ATOM 705 C CA . VAL A 1 90 ? 1.436 -10.361 15.219 1.00 55.28 90 VAL A CA 1
ATOM 706 C C . VAL A 1 90 ? 2.284 -11.587 14.857 1.00 55.28 90 VAL A C 1
ATOM 708 O O . VAL A 1 90 ? 1.806 -12.512 14.204 1.00 55.28 90 VAL A O 1
ATOM 711 N N . SER A 1 91 ? 3.540 -11.648 15.311 1.00 52.53 91 SER A N 1
ATOM 712 C CA . SER A 1 91 ? 4.425 -12.806 15.114 1.00 52.53 91 SER A CA 1
ATOM 713 C C . SER A 1 91 ? 3.891 -14.089 15.775 1.00 52.53 91 SER A C 1
ATOM 715 O O . SER A 1 91 ? 4.128 -15.189 15.271 1.00 52.53 91 SER A O 1
ATOM 717 N N . ALA A 1 92 ? 3.103 -13.960 16.849 1.00 52.94 92 ALA A N 1
ATOM 718 C CA . ALA A 1 92 ? 2.401 -15.075 17.486 1.00 52.94 92 ALA A CA 1
ATOM 719 C C . ALA A 1 92 ? 1.225 -15.604 16.639 1.00 52.94 92 ALA A C 1
ATOM 721 O O . ALA A 1 92 ? 0.982 -16.808 16.612 1.00 52.94 92 ALA A O 1
ATOM 722 N N . TRP A 1 93 ? 0.545 -14.727 15.891 1.00 50.25 93 TRP A N 1
ATOM 723 C CA . TRP A 1 93 ? -0.586 -15.072 15.019 1.00 50.25 93 TRP A CA 1
ATOM 724 C C . TRP A 1 93 ? -0.117 -15.806 13.760 1.00 50.25 93 TRP A C 1
ATOM 726 O O . TRP A 1 93 ? -0.753 -16.756 13.319 1.00 50.25 93 TRP A O 1
ATOM 736 N N . TRP A 1 94 ? 1.046 -15.418 13.226 1.00 50.94 94 TRP A N 1
ATOM 737 C CA . TRP A 1 94 ? 1.676 -16.097 12.092 1.00 50.94 94 TRP A CA 1
ATOM 738 C C . TRP A 1 94 ? 2.078 -17.546 12.405 1.00 50.94 94 TRP A C 1
ATOM 740 O O . TRP A 1 94 ? 2.010 -18.406 11.532 1.00 50.94 94 TRP A O 1
ATOM 750 N N . ARG A 1 95 ? 2.485 -17.837 13.651 1.00 47.22 95 ARG A N 1
ATOM 751 C CA . ARG A 1 95 ? 2.730 -19.220 14.098 1.00 47.22 95 ARG A CA 1
ATOM 752 C C . ARG A 1 95 ? 1.441 -19.990 14.389 1.00 47.22 95 ARG A C 1
ATOM 754 O O . ARG A 1 95 ? 1.431 -21.200 14.200 1.00 47.22 95 ARG A O 1
ATOM 761 N N . ALA A 1 96 ? 0.382 -19.317 14.837 1.00 52.19 96 ALA A N 1
ATOM 762 C CA . ALA A 1 96 ? -0.894 -19.958 15.153 1.00 52.19 96 ALA A CA 1
ATOM 763 C C . ALA A 1 96 ? -1.659 -20.438 13.905 1.00 52.19 96 ALA A C 1
ATOM 765 O O . ALA A 1 96 ? -2.349 -21.447 13.985 1.00 52.19 96 ALA A O 1
ATOM 766 N N . ASP A 1 97 ? -1.489 -19.775 12.756 1.00 52.44 97 ASP A N 1
ATOM 767 C CA . ASP A 1 97 ? -2.077 -20.194 11.467 1.00 52.44 97 ASP A CA 1
ATOM 768 C C . ASP A 1 97 ? -1.139 -21.118 10.659 1.00 52.44 97 ASP A C 1
ATOM 770 O O . ASP A 1 97 ? -1.284 -21.309 9.450 1.00 52.44 97 ASP A O 1
ATOM 774 N N . GLY A 1 98 ? -0.131 -21.684 11.334 1.00 48.56 98 GLY A N 1
ATOM 775 C CA . GLY A 1 98 ? 0.789 -22.658 10.772 1.00 48.56 98 GLY A CA 1
ATOM 776 C C . GLY A 1 98 ? 0.057 -23.915 10.312 1.00 48.56 98 GLY A C 1
ATOM 777 O O . GLY A 1 98 ? -0.183 -24.821 11.100 1.00 48.56 98 GLY A O 1
ATOM 778 N N . GLY A 1 99 ? -0.228 -23.970 9.012 1.00 50.84 99 GLY A N 1
ATOM 779 C CA . GLY A 1 99 ? -0.448 -25.195 8.255 1.00 50.84 99 GLY A CA 1
ATOM 780 C C . GLY A 1 99 ? -1.660 -26.017 8.679 1.00 50.84 99 GLY A C 1
ATOM 781 O O . GLY A 1 99 ? -1.528 -27.030 9.361 1.00 50.84 99 GLY A O 1
ATOM 782 N N . SER A 1 100 ? -2.834 -25.698 8.137 1.00 39.16 100 SER A N 1
ATOM 783 C CA . SER A 1 100 ? -3.784 -26.765 7.834 1.00 39.16 100 SER A CA 1
ATOM 784 C C . SER A 1 100 ? -4.675 -26.435 6.641 1.00 39.16 100 SER A C 1
ATOM 786 O O . SER A 1 100 ? -5.506 -25.531 6.709 1.00 39.16 100 SER A O 1
ATOM 788 N N . ARG A 1 101 ? -4.514 -27.304 5.632 1.00 37.28 101 ARG A N 1
ATOM 789 C CA . ARG A 1 101 ? -5.281 -27.536 4.396 1.00 37.28 101 ARG A CA 1
ATOM 790 C C . ARG A 1 101 ? -4.896 -26.704 3.181 1.00 37.28 101 ARG A C 1
ATOM 792 O O . ARG A 1 101 ? -5.340 -25.545 3.061 1.00 37.28 101 ARG A O 1
#

pLDDT: mean 75.81, std 18.99, range [28.91, 94.38]